Protein AF-K6D3I8-F1 (afdb_monomer_lite)

Secondary structure (DSSP, 8-state):
----PPP--SB-TTS-BSS-HHHHHHIIIII---HHHHHHHHHHHHH-HHHHHHTHHHHTTS-------TTHHHHHHHHHHHHHHHHSTTS-PPPTT-EEEESSS----S--B-SSTT--S-EE-SSSEEEE---GGGGG--S--

Radius of gyration: 20.37 Å; chains: 1; bounding box: 44×38×55 Å

InterPro domains:
  IPR041635 Type ISP restriction-modification enzyme LLaBIII, C-terminal specificity domain [PF18135] (26-145)

Foldseek 3Di:
DDDDDDDDDQADPVRDGPPDPVVQVCCCVPVVDHSLLVQLLVQLLVVDPVNCVVCVVVVVPHDDDDDRDDPSVVSSVVSVVVVVCVVCVVDDDDDPPKDKQFQDPDQDADDKDDPDPPRPQKIDRDPGIIIGRRPPCVVVDDDPD

pLDDT: mean 87.93, std 13.54, range [39.38, 98.44]

Sequence (145 aa):
MGASGAGFVRYINDGTLFNVSDFQSNIKSNFGLNEEEMFSYVYAVLNSRDYKKLYANDLQKNLPRIPLLKHKEKYVQIGKKLAELHLHYEEQPIWDGVEVDISKPDYRVKKMKHPKKGVLDTIIYNDSITIKNIPERAYDYVVNG

Structure (mmCIF, N/CA/C/O backbone):
data_AF-K6D3I8-F1
#
_entry.id   AF-K6D3I8-F1
#
loop_
_atom_site.group_PDB
_atom_site.id
_atom_site.type_symbol
_atom_site.label_atom_id
_atom_site.label_alt_id
_atom_site.label_comp_id
_atom_site.label_asym_id
_atom_site.label_entity_id
_atom_site.label_seq_id
_atom_site.pdbx_PDB_ins_code
_atom_site.Cartn_x
_atom_site.Cartn_y
_atom_site.Cartn_z
_atom_site.occupancy
_atom_site.B_iso_or_equiv
_atom_site.auth_seq_id
_atom_site.auth_comp_id
_atom_site.auth_asym_id
_atom_site.auth_atom_id
_atom_site.pdbx_PDB_model_num
ATOM 1 N N . MET A 1 1 ? -0.186 23.878 -2.517 1.00 39.38 1 MET A N 1
ATOM 2 C CA . MET A 1 1 ? -0.572 23.383 -1.180 1.00 39.38 1 MET A CA 1
ATOM 3 C C . MET A 1 1 ? 0.317 22.191 -0.879 1.00 39.38 1 MET A C 1
ATOM 5 O O . MET A 1 1 ? 0.245 21.220 -1.616 1.00 39.38 1 MET A O 1
ATOM 9 N N . GLY A 1 2 ? 1.238 22.307 0.079 1.00 47.00 2 GLY A N 1
ATOM 10 C CA . GLY A 1 2 ? 2.087 21.177 0.469 1.00 47.00 2 GLY A CA 1
ATOM 11 C C . GLY A 1 2 ? 1.243 20.145 1.209 1.00 47.00 2 GLY A C 1
ATOM 12 O O . GLY A 1 2 ? 0.500 20.515 2.114 1.00 47.00 2 GLY A O 1
ATOM 13 N N . ALA A 1 3 ? 1.310 18.880 0.802 1.00 55.91 3 ALA A N 1
ATOM 14 C CA . ALA A 1 3 ? 0.655 17.803 1.527 1.00 55.91 3 ALA A CA 1
ATOM 15 C C . ALA A 1 3 ? 1.377 17.607 2.869 1.00 55.91 3 ALA A C 1
ATOM 17 O O . ALA A 1 3 ? 2.551 17.242 2.896 1.00 55.91 3 ALA A O 1
ATOM 18 N N . SER A 1 4 ? 0.700 17.887 3.980 1.00 71.69 4 SER A N 1
ATOM 19 C CA . SER A 1 4 ? 1.198 17.575 5.320 1.00 71.69 4 SER A CA 1
ATOM 20 C C . SER A 1 4 ? 0.790 16.146 5.680 1.00 71.69 4 SER A C 1
ATOM 22 O O . SER A 1 4 ? -0.397 15.874 5.863 1.00 71.69 4 SER A O 1
ATOM 24 N N . GLY A 1 5 ? 1.753 15.229 5.772 1.00 72.19 5 GLY A N 1
ATOM 25 C CA . GLY A 1 5 ? 1.511 13.891 6.311 1.00 72.19 5 GLY A CA 1
ATOM 26 C C . GLY A 1 5 ? 1.331 13.935 7.830 1.00 72.19 5 GLY A C 1
ATOM 27 O O . GLY A 1 5 ? 2.113 14.580 8.524 1.00 72.19 5 GLY A O 1
ATOM 28 N N . ALA A 1 6 ? 0.314 13.245 8.3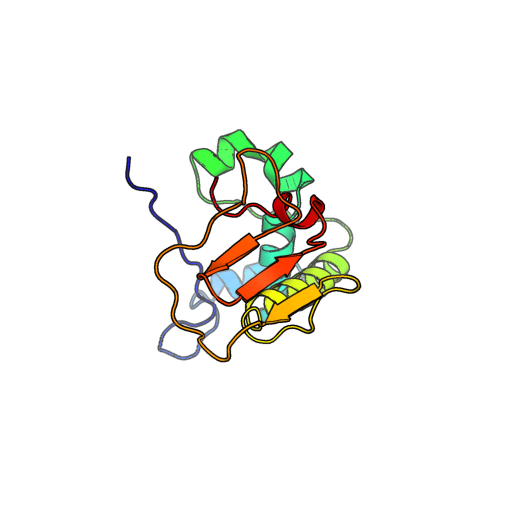48 1.00 78.69 6 ALA A N 1
ATOM 29 C CA . ALA A 1 6 ? 0.128 13.031 9.781 1.00 78.69 6 ALA A CA 1
ATOM 30 C C . ALA A 1 6 ? 0.550 11.600 10.142 1.00 78.69 6 ALA A C 1
ATOM 32 O O . ALA A 1 6 ? 0.027 10.638 9.579 1.00 78.69 6 ALA A O 1
ATOM 33 N N . GLY A 1 7 ? 1.502 11.460 11.067 1.00 76.88 7 GLY A N 1
ATOM 34 C CA . GLY A 1 7 ? 1.941 10.167 11.591 1.00 76.88 7 GLY A CA 1
ATOM 35 C C . GLY A 1 7 ? 1.237 9.826 12.903 1.00 76.88 7 GLY A C 1
ATOM 36 O O . GLY A 1 7 ? 1.181 10.660 13.804 1.00 76.88 7 GLY A O 1
ATOM 37 N N . PHE A 1 8 ? 0.741 8.594 13.028 1.00 79.94 8 PHE A N 1
ATOM 38 C CA . PHE A 1 8 ? 0.237 8.044 14.289 1.00 79.94 8 PHE A CA 1
ATOM 39 C C . PHE A 1 8 ? 1.268 7.056 14.832 1.00 79.94 8 PHE A C 1
ATOM 41 O O . PHE A 1 8 ? 1.485 5.994 14.248 1.00 79.94 8 PHE A O 1
ATOM 48 N N . VAL A 1 9 ? 1.951 7.433 15.912 1.00 75.88 9 VAL A N 1
ATOM 49 C CA . VAL A 1 9 ? 3.094 6.672 16.427 1.00 75.88 9 VAL A CA 1
ATOM 50 C C . VAL A 1 9 ? 2.619 5.552 17.348 1.00 75.88 9 VAL A C 1
ATOM 52 O O . VAL A 1 9 ? 1.730 5.758 18.172 1.00 75.88 9 VAL A O 1
ATOM 55 N N . ARG A 1 10 ? 3.234 4.370 17.210 1.00 69.44 10 ARG A N 1
ATOM 56 C CA . ARG A 1 10 ? 2.976 3.219 18.083 1.00 69.44 10 ARG A CA 1
ATOM 57 C C . ARG A 1 10 ? 3.515 3.461 19.494 1.00 69.44 10 ARG A C 1
ATOM 59 O O . ARG A 1 10 ? 2.787 3.220 20.437 1.00 69.44 10 ARG A O 1
ATOM 66 N N . TYR A 1 11 ? 4.736 3.976 19.640 1.00 67.50 11 TYR A N 1
ATOM 67 C CA . TYR A 1 11 ? 5.376 4.235 20.936 1.00 67.50 11 TYR A CA 1
ATOM 68 C C . TYR A 1 11 ? 5.801 5.696 21.073 1.00 67.50 11 TYR A C 1
ATOM 70 O O . TYR A 1 11 ? 6.267 6.295 20.107 1.00 67.50 11 TYR A O 1
ATOM 78 N N . ILE A 1 12 ? 5.694 6.256 22.275 1.00 68.75 12 ILE A N 1
ATOM 79 C CA . ILE A 1 12 ? 6.382 7.506 22.630 1.00 68.75 12 ILE A CA 1
ATOM 80 C C . ILE A 1 12 ? 7.739 7.129 23.256 1.00 68.75 12 ILE A C 1
ATOM 82 O O . ILE A 1 12 ? 7.937 5.980 23.644 1.00 68.75 12 ILE A O 1
ATOM 86 N N . ASN A 1 13 ? 8.713 8.047 23.302 1.00 61.09 13 ASN A N 1
ATOM 87 C CA . ASN A 1 13 ? 10.101 7.787 23.738 1.00 61.09 13 ASN A CA 1
ATOM 88 C C . ASN A 1 13 ? 10.259 7.092 25.111 1.00 61.09 13 ASN A C 1
ATOM 90 O O . ASN A 1 13 ? 11.343 6.610 25.421 1.00 61.09 13 ASN A O 1
ATOM 94 N N . ASP A 1 14 ? 9.210 7.033 25.930 1.00 64.00 14 ASP A N 1
ATOM 95 C CA . ASP A 1 14 ? 9.158 6.309 27.205 1.00 64.00 14 ASP A CA 1
ATOM 96 C C . ASP A 1 14 ? 8.810 4.809 27.065 1.00 64.00 14 ASP A C 1
ATOM 98 O O . ASP A 1 14 ? 8.689 4.105 28.067 1.00 64.00 14 ASP A O 1
ATOM 102 N N . GLY A 1 15 ? 8.654 4.303 25.836 1.00 55.09 15 GLY A N 1
ATOM 103 C CA . GLY A 1 15 ? 8.318 2.908 25.548 1.00 55.09 15 GLY A CA 1
ATOM 104 C C . GLY A 1 15 ? 6.839 2.564 25.738 1.00 55.09 15 GLY A C 1
ATOM 105 O O . GLY A 1 15 ? 6.463 1.404 25.568 1.00 55.09 15 GLY A O 1
ATOM 106 N N . THR A 1 16 ? 5.985 3.544 26.055 1.00 53.62 16 THR A N 1
ATOM 107 C CA . THR A 1 16 ? 4.542 3.330 26.211 1.00 53.62 16 THR A CA 1
ATOM 108 C C . THR A 1 16 ? 3.806 3.463 24.878 1.00 53.62 16 THR A C 1
ATOM 110 O O . THR A 1 16 ? 4.088 4.346 24.059 1.00 53.62 16 THR A O 1
ATOM 113 N N . LEU A 1 17 ? 2.868 2.543 24.639 1.00 53.28 17 LEU A N 1
ATOM 114 C CA . LEU A 1 17 ? 2.016 2.512 23.455 1.00 53.28 17 LEU A CA 1
ATOM 115 C C . LEU A 1 17 ? 0.850 3.484 23.674 1.00 53.28 17 LEU A C 1
ATOM 117 O O . LEU A 1 17 ? -0.028 3.199 24.479 1.00 53.28 17 LEU A O 1
ATOM 121 N N . PHE A 1 18 ? 0.855 4.631 22.984 1.00 58.25 18 PHE A N 1
ATOM 122 C CA . PHE A 1 18 ? -0.106 5.730 23.182 1.00 58.25 18 PHE A CA 1
ATOM 123 C C . PHE A 1 18 ? -0.191 6.193 24.655 1.00 58.25 18 PHE A C 1
ATOM 125 O O . PHE A 1 18 ? -1.057 5.735 25.393 1.00 58.25 18 PHE A O 1
ATOM 132 N N . ASN A 1 19 ? 0.674 7.116 25.101 1.00 50.19 19 ASN A N 1
ATOM 133 C CA . ASN A 1 19 ? 0.683 7.609 26.491 1.00 50.19 19 ASN A CA 1
ATOM 134 C C . ASN A 1 19 ? -0.557 8.468 26.837 1.00 50.19 19 ASN A C 1
ATOM 136 O O . ASN A 1 19 ? -0.488 9.690 26.958 1.00 50.19 19 ASN A O 1
ATOM 140 N N . VAL A 1 20 ? -1.715 7.819 26.950 1.00 55.16 20 VAL A N 1
ATOM 141 C CA . VAL A 1 20 ? -2.960 8.365 27.479 1.00 55.16 20 VAL A CA 1
ATOM 142 C C . VAL A 1 20 ? -3.679 7.207 28.181 1.00 55.16 20 VAL A C 1
ATOM 144 O O . VAL A 1 20 ? -4.296 6.360 27.536 1.00 55.16 20 VAL A O 1
ATOM 147 N N . SER A 1 21 ? -3.621 7.148 29.512 1.00 55.81 21 SER A N 1
ATOM 148 C CA . SER A 1 21 ? -4.354 6.165 30.335 1.00 55.81 21 SER A CA 1
ATOM 149 C C . SER A 1 21 ? -5.855 6.102 29.999 1.00 55.81 21 SER A C 1
ATOM 151 O O . SER A 1 21 ? -6.484 5.038 30.030 1.00 55.81 21 SER A O 1
ATOM 153 N N . ASP A 1 22 ? -6.426 7.237 29.593 1.00 57.81 22 ASP A N 1
ATOM 154 C CA . ASP A 1 22 ? -7.819 7.345 29.154 1.00 57.81 22 ASP A CA 1
ATOM 155 C C . ASP A 1 22 ? -8.060 6.663 27.800 1.00 57.81 22 ASP A C 1
ATOM 157 O O . ASP A 1 22 ? -9.142 6.142 27.546 1.00 57.81 22 ASP A O 1
ATOM 161 N N . PHE A 1 23 ? -7.051 6.594 26.930 1.00 65.50 23 PHE A N 1
ATOM 162 C CA . PHE A 1 23 ? -7.151 5.909 25.643 1.00 65.50 23 PHE A CA 1
ATOM 163 C C . PHE A 1 23 ? -7.126 4.389 25.814 1.00 65.50 23 PHE A C 1
ATOM 165 O O . PHE A 1 23 ? -7.973 3.701 25.249 1.00 65.50 23 PHE A O 1
ATOM 172 N N . GLN A 1 24 ? -6.231 3.858 26.651 1.00 63.47 24 GLN A N 1
ATOM 173 C CA . GLN A 1 24 ? -6.170 2.419 26.948 1.00 63.47 24 GLN A CA 1
ATOM 174 C C . GLN A 1 24 ? -7.477 1.905 27.571 1.00 63.47 24 GLN A C 1
ATOM 176 O O . GLN A 1 24 ? -8.020 0.875 27.157 1.00 63.47 24 GLN A O 1
ATOM 181 N N . SER A 1 25 ? -8.020 2.644 28.543 1.00 64.06 25 SER A N 1
ATOM 182 C CA . SER A 1 25 ? -9.296 2.301 29.179 1.00 64.06 25 SER A CA 1
ATOM 183 C C . SER A 1 25 ? -10.476 2.408 28.204 1.00 64.06 25 SER A C 1
ATOM 185 O O . SER A 1 25 ? -11.360 1.547 28.217 1.00 64.06 25 SER A O 1
ATOM 187 N N . ASN A 1 26 ? -10.462 3.386 27.294 1.00 70.69 26 ASN A N 1
ATOM 188 C CA . ASN A 1 26 ? -11.470 3.551 26.246 1.00 70.69 26 ASN A CA 1
ATOM 189 C C . ASN A 1 26 ? -11.409 2.426 25.195 1.00 70.69 26 ASN A C 1
ATOM 191 O O . ASN A 1 26 ? -12.442 1.847 24.863 1.00 70.69 26 ASN A O 1
ATOM 195 N N . ILE A 1 27 ? -10.215 2.031 24.734 1.00 74.38 27 ILE A N 1
ATOM 196 C CA . ILE A 1 27 ? -10.046 0.900 23.806 1.00 74.38 27 ILE A CA 1
ATOM 197 C C . ILE A 1 27 ? -10.601 -0.378 24.429 1.00 74.38 27 ILE A C 1
ATOM 199 O O . ILE A 1 27 ? -11.405 -1.081 23.813 1.00 74.38 27 ILE A O 1
ATOM 203 N N . LYS A 1 28 ? -10.202 -0.685 25.665 1.00 73.81 28 LYS A N 1
ATOM 204 C CA . LYS A 1 28 ? -10.609 -1.932 26.313 1.00 73.81 28 LYS A CA 1
ATOM 205 C C . LYS A 1 28 ? -12.110 -1.965 26.603 1.00 73.81 28 LYS A C 1
ATOM 207 O O . LYS A 1 28 ? -12.728 -3.008 26.417 1.00 73.81 28 LYS A O 1
ATOM 212 N N . SER A 1 29 ? -12.702 -0.845 27.017 1.00 76.69 29 SER A N 1
ATOM 213 C CA . SER A 1 29 ? -14.137 -0.773 27.328 1.00 76.69 29 SER A CA 1
ATOM 214 C C . SER A 1 29 ? -15.031 -0.741 26.084 1.00 76.69 29 SER A C 1
ATOM 216 O O . SER A 1 29 ? -16.062 -1.407 26.076 1.00 76.69 29 SER A O 1
ATOM 218 N N . ASN A 1 30 ? -14.634 -0.040 25.016 1.00 80.94 30 ASN A N 1
ATOM 219 C CA . ASN A 1 30 ? -15.467 0.120 23.818 1.00 80.94 30 ASN A CA 1
ATOM 220 C C . ASN A 1 30 ? -15.178 -0.914 22.726 1.00 80.94 30 ASN A C 1
ATOM 222 O O . ASN A 1 30 ? -16.099 -1.415 22.081 1.00 80.94 30 ASN A O 1
ATOM 226 N N . PHE A 1 31 ? -13.904 -1.244 22.502 1.00 84.56 31 PHE A N 1
ATOM 227 C CA . PHE A 1 31 ? -13.492 -2.180 21.456 1.00 84.56 31 PHE A CA 1
ATOM 228 C C . PHE A 1 31 ? -13.213 -3.573 22.006 1.00 84.56 31 PHE A C 1
ATOM 230 O O . PHE A 1 31 ? -13.369 -4.538 21.262 1.00 84.56 31 PHE A O 1
ATOM 237 N N . GLY A 1 32 ? -12.835 -3.721 23.279 1.00 87.31 32 GLY A N 1
ATOM 238 C CA . GLY A 1 32 ? -12.457 -5.020 23.846 1.00 87.31 32 GLY A CA 1
ATOM 239 C C . GLY A 1 32 ? -11.241 -5.644 23.155 1.00 87.31 32 GLY A C 1
ATOM 240 O O . GLY A 1 32 ? -11.147 -6.864 23.085 1.00 87.31 32 GLY A O 1
ATOM 241 N N . LEU A 1 33 ? -10.364 -4.806 22.597 1.00 87.19 33 LEU A N 1
ATOM 242 C CA . LEU A 1 33 ? -9.106 -5.188 21.956 1.00 87.19 33 LEU A CA 1
ATOM 243 C C . LEU A 1 33 ? -7.936 -4.784 22.855 1.00 87.19 33 LEU A C 1
ATOM 245 O O . LEU A 1 33 ? -8.056 -3.848 23.649 1.00 87.19 33 LEU A O 1
ATOM 249 N N . ASN A 1 34 ? -6.801 -5.465 22.722 1.00 87.06 34 ASN A N 1
ATOM 250 C CA . ASN A 1 34 ? -5.547 -4.953 23.269 1.00 87.06 34 ASN A CA 1
ATOM 251 C C . ASN A 1 34 ? -4.936 -3.878 22.345 1.00 87.06 34 ASN A C 1
ATOM 253 O O . ASN A 1 34 ? -5.441 -3.593 21.260 1.00 87.06 34 ASN A O 1
ATOM 257 N N . GLU A 1 35 ? -3.846 -3.254 22.777 1.00 81.44 35 GLU A N 1
ATOM 258 C CA . GLU A 1 35 ? -3.224 -2.127 22.069 1.00 81.44 35 GLU A CA 1
ATOM 259 C C . GLU A 1 35 ? -2.688 -2.491 20.680 1.00 81.44 35 GLU A C 1
ATOM 261 O O . GLU A 1 35 ? -2.883 -1.752 19.715 1.00 81.44 35 GLU A O 1
ATOM 266 N N . GLU A 1 36 ? -2.033 -3.645 20.5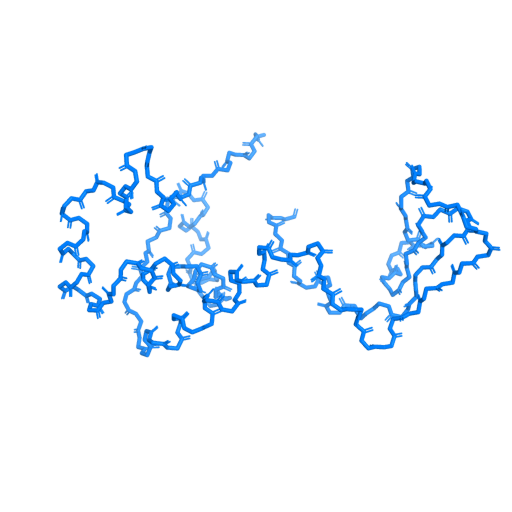57 1.00 84.69 36 GLU A N 1
ATOM 267 C CA . GLU A 1 36 ? -1.492 -4.115 19.282 1.00 84.69 36 GLU A CA 1
ATOM 268 C C . GLU A 1 36 ? -2.611 -4.474 18.301 1.00 84.69 36 GLU A C 1
ATOM 270 O O . GLU A 1 36 ? -2.546 -4.172 17.102 1.00 84.69 36 GLU A O 1
ATOM 275 N N . GLU A 1 37 ? -3.662 -5.105 18.815 1.00 91.06 37 GLU A N 1
ATOM 276 C CA . GLU A 1 37 ? -4.868 -5.379 18.051 1.00 91.06 37 GLU A CA 1
ATOM 277 C C . GLU A 1 37 ? -5.527 -4.081 17.599 1.00 91.06 37 GLU A C 1
ATOM 279 O O . GLU A 1 37 ? -5.924 -3.986 16.442 1.00 91.06 37 GLU A O 1
ATOM 284 N N . MET A 1 38 ? -5.576 -3.059 18.455 1.00 90.56 38 MET A N 1
ATOM 285 C CA . MET A 1 38 ? -6.143 -1.764 18.099 1.00 90.56 38 MET A CA 1
ATOM 286 C C . MET A 1 38 ? -5.341 -1.075 16.993 1.00 90.56 38 MET A C 1
ATOM 288 O O . MET A 1 38 ? -5.931 -0.597 16.025 1.00 90.56 38 MET A O 1
ATOM 292 N N . PHE A 1 39 ? -4.008 -1.072 17.075 1.00 90.06 39 PHE A N 1
ATOM 293 C CA . PHE A 1 39 ? -3.162 -0.528 16.009 1.00 90.06 39 PHE A CA 1
ATOM 294 C C . PHE A 1 39 ? -3.446 -1.220 14.669 1.00 90.06 39 PHE A C 1
ATOM 296 O O . PHE A 1 39 ? -3.701 -0.570 13.653 1.00 90.06 39 PHE A O 1
ATOM 303 N N . SER A 1 40 ? -3.489 -2.553 14.691 1.00 93.69 40 SER A N 1
ATOM 304 C CA . SER A 1 40 ? -3.782 -3.373 13.513 1.00 93.69 40 SER A CA 1
ATOM 305 C C . SER A 1 40 ? -5.191 -3.104 12.971 1.00 93.69 40 SER A C 1
ATOM 307 O O . SER A 1 40 ? -5.388 -2.956 11.766 1.00 93.69 40 SER A O 1
ATOM 309 N N . TYR A 1 41 ? -6.178 -2.990 13.859 1.00 94.69 41 TYR A N 1
ATOM 310 C CA . TYR A 1 41 ? -7.564 -2.689 13.520 1.00 94.69 41 TYR A CA 1
ATOM 311 C C . TYR A 1 41 ? -7.692 -1.338 12.811 1.00 94.69 41 TYR A C 1
ATOM 313 O O . TYR A 1 41 ? -8.261 -1.269 11.720 1.00 94.69 41 TYR A O 1
ATOM 321 N N . VAL A 1 42 ? -7.115 -0.278 13.386 1.00 93.56 42 VAL A N 1
ATOM 322 C CA . VAL A 1 42 ? -7.099 1.063 12.783 1.00 93.56 42 VAL A CA 1
ATOM 323 C C . VAL A 1 42 ? -6.457 1.009 11.401 1.00 93.56 42 VAL A C 1
ATOM 325 O O . VAL A 1 42 ? -7.027 1.527 10.439 1.00 93.56 42 VAL A O 1
ATOM 328 N N . TYR A 1 43 ? -5.316 0.326 11.277 1.00 94.44 43 TYR A N 1
ATOM 329 C CA . TYR A 1 43 ? -4.611 0.188 10.007 1.00 94.44 43 TYR A CA 1
ATOM 330 C C . TYR A 1 43 ? -5.471 -0.478 8.923 1.00 94.44 43 TYR A C 1
ATOM 332 O O . TYR A 1 43 ? -5.517 -0.009 7.784 1.00 94.44 43 TYR A O 1
ATOM 340 N N . ALA A 1 44 ? -6.213 -1.530 9.276 1.00 96.50 44 ALA A N 1
ATOM 341 C CA . ALA A 1 44 ? -7.126 -2.205 8.358 1.00 96.50 44 ALA A CA 1
ATOM 342 C C . ALA A 1 44 ? -8.317 -1.327 7.952 1.00 96.50 44 ALA A C 1
ATOM 344 O O . ALA A 1 44 ? -8.673 -1.281 6.774 1.00 96.50 44 ALA A O 1
ATOM 345 N N . VAL A 1 45 ? -8.927 -0.612 8.903 1.00 95.50 45 VAL A N 1
ATOM 346 C CA . VAL A 1 45 ? -10.067 0.281 8.628 1.00 95.50 45 VAL A CA 1
ATOM 347 C C . VAL A 1 45 ? -9.654 1.408 7.688 1.00 95.50 45 VAL A C 1
ATOM 349 O O . VAL A 1 45 ? -10.335 1.652 6.693 1.00 95.50 45 VAL A O 1
ATOM 352 N N . LEU A 1 46 ? -8.503 2.036 7.936 1.00 94.50 46 LEU A N 1
ATOM 353 C CA . LEU A 1 46 ? -7.975 3.094 7.074 1.00 94.50 46 LEU A CA 1
ATOM 354 C C . LEU A 1 46 ? -7.635 2.600 5.663 1.00 94.50 46 LEU A C 1
ATOM 356 O O . LEU A 1 46 ? -7.637 3.400 4.732 1.00 94.50 46 LEU A O 1
ATOM 360 N N . ASN A 1 47 ? -7.387 1.301 5.482 1.00 94.31 47 ASN A N 1
ATOM 361 C CA . ASN A 1 47 ? -7.157 0.682 4.176 1.00 94.31 47 ASN A CA 1
ATOM 362 C C . ASN A 1 47 ? -8.428 0.118 3.515 1.00 94.31 47 ASN A C 1
ATOM 364 O O . ASN A 1 47 ? -8.380 -0.293 2.355 1.00 94.31 47 ASN A O 1
ATOM 368 N N . SER A 1 48 ? -9.580 0.145 4.190 1.00 94.62 48 SER A N 1
ATOM 369 C CA . SER A 1 48 ? -10.848 -0.296 3.607 1.00 94.62 48 SER A CA 1
ATOM 370 C C . SER A 1 48 ? -11.332 0.674 2.525 1.00 94.62 48 SER A C 1
ATOM 372 O O . SER A 1 48 ? -11.482 1.877 2.756 1.00 94.62 48 SER A O 1
ATOM 374 N N . ARG A 1 49 ? -11.628 0.137 1.334 1.00 93.12 49 ARG A N 1
ATOM 375 C CA . ARG A 1 49 ? -12.184 0.909 0.208 1.00 93.12 49 ARG A CA 1
ATOM 376 C C . ARG A 1 49 ? -13.534 1.533 0.564 1.00 93.12 49 ARG A C 1
ATOM 378 O O . ARG A 1 49 ? -13.762 2.699 0.254 1.00 93.12 49 ARG A O 1
ATOM 385 N N . ASP A 1 50 ? -14.387 0.784 1.257 1.00 93.62 50 ASP A N 1
ATOM 386 C CA . ASP A 1 50 ? -15.715 1.250 1.663 1.00 93.62 50 ASP A CA 1
ATOM 387 C C . ASP A 1 50 ? -15.618 2.392 2.674 1.00 93.62 50 ASP A C 1
ATOM 389 O O . ASP A 1 50 ? -16.310 3.397 2.529 1.00 93.62 50 ASP A O 1
ATOM 393 N N . TYR A 1 51 ? -14.702 2.286 3.644 1.00 94.19 51 TYR A N 1
ATOM 394 C CA . TYR A 1 51 ? -14.445 3.355 4.610 1.00 94.19 51 TYR A CA 1
ATOM 395 C C . TYR A 1 51 ? -13.945 4.631 3.916 1.00 94.19 51 TYR A C 1
ATOM 397 O O . TYR A 1 51 ? -14.514 5.704 4.117 1.00 94.19 51 TYR A O 1
ATOM 405 N N . LYS A 1 52 ? -12.935 4.515 3.039 1.00 93.44 52 LYS A N 1
ATOM 406 C CA . LYS A 1 52 ? -12.410 5.659 2.271 1.00 93.44 52 LYS A CA 1
ATOM 407 C C . LYS A 1 52 ? -13.494 6.322 1.417 1.00 93.44 52 LYS A C 1
ATOM 409 O O . LYS A 1 52 ? -13.535 7.545 1.338 1.00 93.44 52 LYS A O 1
ATOM 414 N N . LYS A 1 53 ? -14.376 5.532 0.793 1.00 94.19 53 LYS A N 1
ATOM 415 C CA . LYS A 1 53 ? -15.465 6.037 -0.055 1.00 94.19 53 LYS A CA 1
ATOM 416 C C . LYS A 1 53 ? -16.559 6.725 0.758 1.00 94.19 53 LYS A C 1
ATOM 418 O O . LYS A 1 53 ? -17.012 7.796 0.370 1.00 94.19 53 LYS A O 1
ATOM 423 N N . LEU A 1 54 ? -16.978 6.121 1.869 1.00 94.81 54 LEU A N 1
ATOM 424 C CA . LEU A 1 54 ? -18.056 6.644 2.708 1.00 94.81 54 LEU A CA 1
ATOM 425 C C . LEU A 1 54 ? -17.670 7.969 3.380 1.00 94.81 54 LEU A C 1
ATOM 427 O O . LEU A 1 54 ? -18.487 8.882 3.435 1.00 94.81 54 LEU A O 1
ATOM 431 N N . TYR A 1 55 ? -16.420 8.087 3.837 1.00 93.12 55 TYR A N 1
ATOM 432 C CA . TYR A 1 55 ? -15.930 9.249 4.586 1.00 93.12 55 TYR A CA 1
ATOM 433 C C . TYR A 1 55 ? -15.008 10.167 3.770 1.00 93.12 55 TYR A C 1
ATOM 435 O O . TYR A 1 55 ? -14.287 10.975 4.349 1.00 93.12 55 TYR A O 1
ATOM 443 N N . ALA A 1 56 ? -15.020 10.084 2.434 1.00 92.50 56 ALA A N 1
ATOM 444 C CA . ALA A 1 56 ? -14.093 10.819 1.564 1.00 92.50 56 ALA A CA 1
ATOM 445 C C . ALA A 1 56 ? -14.031 12.330 1.870 1.00 92.50 56 ALA A C 1
ATOM 447 O O . ALA A 1 56 ? -12.947 12.897 1.984 1.00 92.50 56 ALA A O 1
ATOM 448 N N . ASN A 1 57 ? -15.191 12.967 2.060 1.00 91.69 57 ASN A N 1
ATOM 449 C CA . ASN A 1 57 ? -15.284 14.400 2.363 1.00 91.69 57 ASN A CA 1
ATOM 450 C C . ASN A 1 57 ? -14.701 14.759 3.737 1.00 91.69 57 ASN A C 1
ATOM 452 O O . ASN A 1 57 ? -14.092 15.818 3.889 1.00 91.69 57 ASN A O 1
ATOM 456 N N . ASP A 1 58 ? -14.894 13.893 4.733 1.00 91.69 58 ASP A N 1
ATOM 457 C CA . ASP A 1 58 ? -14.399 14.116 6.091 1.00 91.69 58 ASP A CA 1
ATOM 458 C C . ASP A 1 58 ? -12.892 13.896 6.162 1.00 91.69 58 ASP A C 1
ATOM 460 O O . ASP A 1 58 ? -12.184 14.722 6.730 1.00 91.69 58 ASP A O 1
ATOM 464 N N . LEU A 1 59 ? -12.393 12.835 5.521 1.00 89.81 59 LEU A N 1
ATOM 465 C CA . LEU A 1 59 ? -10.967 12.499 5.469 1.00 89.81 59 LEU A CA 1
ATOM 466 C C . LEU A 1 59 ? -10.130 13.575 4.766 1.00 89.81 59 LEU A C 1
ATOM 468 O O . LEU A 1 59 ? -8.949 13.718 5.062 1.00 89.81 59 LEU A O 1
ATOM 472 N N . GLN A 1 60 ? -10.729 14.347 3.854 1.00 87.44 60 GLN A N 1
ATOM 473 C CA . GLN A 1 60 ? -10.061 15.484 3.214 1.00 87.44 60 GLN A CA 1
ATOM 474 C C . GLN A 1 60 ? -9.902 16.699 4.136 1.00 87.44 60 GLN A C 1
ATOM 476 O O . GLN A 1 60 ? -9.025 17.527 3.903 1.00 87.44 60 GLN A O 1
ATOM 481 N N . LYS A 1 61 ? -10.770 16.847 5.143 1.00 88.62 61 LYS A N 1
ATOM 482 C CA . LYS A 1 61 ? -10.867 18.070 5.957 1.00 88.62 61 LYS A CA 1
ATOM 483 C C . LYS A 1 61 ? -10.417 17.874 7.399 1.00 88.62 61 LYS A C 1
ATOM 485 O O . LYS A 1 61 ? -10.017 18.838 8.040 1.00 88.62 61 LYS A O 1
ATOM 490 N N . ASN A 1 62 ? -10.520 16.653 7.911 1.00 88.25 62 ASN A N 1
ATOM 491 C CA . ASN A 1 62 ? -10.400 16.336 9.324 1.00 88.25 62 ASN A CA 1
ATOM 492 C C . ASN A 1 62 ? -9.596 15.052 9.543 1.00 88.25 62 ASN A C 1
ATOM 494 O O . ASN A 1 62 ? -9.447 14.217 8.650 1.00 88.25 62 ASN A O 1
ATOM 498 N N . LEU A 1 63 ? -9.135 14.863 10.783 1.00 87.12 63 LEU A N 1
ATOM 499 C CA . LEU A 1 63 ? -8.537 13.598 11.197 1.00 87.12 63 LEU A CA 1
ATOM 500 C C . LEU A 1 63 ? -9.555 12.445 11.095 1.00 87.12 63 LEU A C 1
ATOM 502 O O . LEU A 1 63 ? -10.730 12.636 11.437 1.00 87.12 63 LEU A O 1
ATOM 506 N N . PRO A 1 64 ? -9.117 11.242 10.674 1.00 89.75 64 PRO A N 1
ATOM 507 C CA . PRO A 1 64 ? -9.988 10.077 10.579 1.00 89.75 64 PRO A CA 1
ATOM 508 C C . PRO A 1 64 ? -10.621 9.716 11.925 1.00 89.75 64 PRO A C 1
ATOM 510 O O . PRO A 1 64 ? -9.954 9.716 12.960 1.00 89.75 64 PRO A O 1
ATOM 513 N N . ARG A 1 65 ? -11.902 9.340 11.902 1.00 89.81 65 ARG A N 1
ATOM 514 C CA . ARG A 1 65 ? -12.623 8.821 13.071 1.00 89.81 65 ARG A CA 1
ATOM 515 C C . ARG A 1 65 ? -12.935 7.350 12.857 1.00 89.81 65 ARG A C 1
ATOM 517 O O . ARG A 1 65 ? -13.621 6.997 11.907 1.00 89.81 65 ARG A O 1
ATOM 524 N N . ILE A 1 66 ? -12.445 6.501 13.751 1.00 90.94 66 ILE A N 1
ATOM 525 C CA . ILE A 1 66 ? -12.509 5.051 13.572 1.00 90.94 66 ILE A CA 1
ATOM 526 C C . ILE A 1 66 ? -13.794 4.488 14.205 1.00 90.94 66 ILE A C 1
ATOM 528 O O . ILE A 1 66 ? -13.948 4.574 15.424 1.00 90.94 66 ILE A O 1
ATOM 532 N N . PRO A 1 67 ? -14.720 3.906 13.417 1.00 91.31 67 PRO A N 1
ATOM 533 C CA . PRO A 1 67 ? -15.927 3.280 13.946 1.00 91.31 67 PRO A CA 1
ATOM 534 C C . PRO A 1 67 ? -15.638 1.904 14.564 1.00 91.31 67 PRO A C 1
ATOM 536 O O . PRO A 1 67 ? -14.662 1.238 14.211 1.00 91.31 67 PRO A O 1
ATOM 539 N N . LEU A 1 68 ? -16.539 1.435 15.432 1.00 90.81 68 LEU A N 1
ATOM 540 C CA . LEU A 1 68 ? -16.586 0.043 15.884 1.00 90.81 68 LEU A CA 1
ATOM 541 C C . LEU A 1 68 ? -17.360 -0.803 14.861 1.00 90.81 68 LEU A C 1
ATOM 543 O O . LEU A 1 68 ? -18.575 -0.666 14.720 1.00 90.81 68 LEU A O 1
ATOM 547 N N . LEU A 1 69 ? -16.656 -1.667 14.131 1.00 91.25 69 LEU A N 1
ATOM 548 C CA . LEU A 1 69 ? -17.225 -2.488 13.064 1.00 91.25 69 LEU A CA 1
ATOM 549 C C . LEU A 1 69 ? -17.597 -3.890 13.556 1.00 91.25 69 LEU A C 1
ATOM 551 O O . LEU A 1 69 ? -16.992 -4.444 14.478 1.00 91.25 69 LEU A O 1
ATOM 555 N N . LYS A 1 70 ? -18.585 -4.498 12.890 1.00 88.00 70 LYS A N 1
ATOM 556 C CA . LYS A 1 70 ? -18.931 -5.912 13.093 1.00 88.00 70 LYS A CA 1
ATOM 557 C C . LYS A 1 70 ? -17.746 -6.783 12.649 1.00 88.00 70 LYS A C 1
ATOM 559 O O . LYS A 1 70 ? -17.176 -6.540 11.589 1.00 88.00 70 LYS A O 1
ATOM 564 N N . HIS A 1 71 ? -17.402 -7.806 13.438 1.00 91.50 71 HIS A N 1
ATOM 565 C CA . HIS A 1 71 ? -16.255 -8.705 13.204 1.00 91.50 71 HIS A CA 1
ATOM 566 C C . HIS A 1 71 ? -14.877 -8.022 13.251 1.00 91.50 71 HIS A C 1
ATOM 568 O O . HIS A 1 71 ? -14.018 -8.274 12.401 1.00 91.50 71 HIS A O 1
ATOM 574 N N . LYS A 1 72 ? -14.653 -7.160 14.248 1.00 92.88 72 LYS A N 1
ATOM 575 C CA . LYS A 1 72 ? -13.380 -6.456 14.492 1.00 92.88 72 LYS A CA 1
ATOM 576 C C . LYS A 1 72 ? -12.145 -7.368 14.457 1.00 92.88 72 LYS A C 1
ATOM 578 O O . LYS A 1 72 ? -11.106 -6.959 13.955 1.00 92.88 72 LYS A O 1
ATOM 583 N N . GLU A 1 73 ? -12.268 -8.625 14.871 1.00 93.81 73 GLU A N 1
ATOM 584 C CA . GLU A 1 73 ? -11.189 -9.617 14.876 1.00 93.81 73 GLU A CA 1
ATOM 585 C C . GLU A 1 73 ? -10.660 -9.894 13.457 1.00 93.81 73 GLU A C 1
ATOM 587 O O . GLU A 1 73 ? -9.459 -10.067 13.259 1.00 93.81 73 GLU A O 1
ATOM 592 N N . LYS A 1 74 ? -11.532 -9.864 12.437 1.00 96.06 74 LYS A N 1
ATOM 593 C CA . LYS A 1 74 ? -11.115 -10.008 11.031 1.00 96.06 74 LYS A CA 1
ATOM 594 C C . LYS A 1 74 ? -10.308 -8.802 10.558 1.00 96.06 74 LYS A C 1
ATOM 596 O O . LYS A 1 74 ? -9.311 -8.971 9.860 1.00 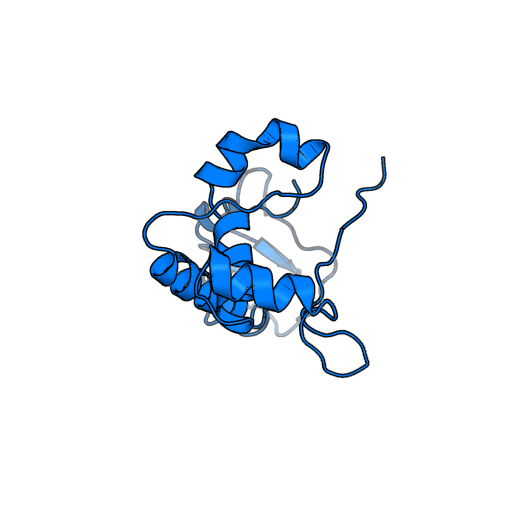96.06 74 LYS A O 1
ATOM 601 N N . TYR A 1 75 ? -10.710 -7.596 10.959 1.00 96.44 75 TYR A N 1
ATOM 602 C CA . TYR A 1 75 ? -9.956 -6.376 10.666 1.00 96.44 75 TYR A CA 1
ATOM 603 C C . TYR A 1 75 ? -8.584 -6.407 11.335 1.00 96.44 75 TYR A C 1
ATOM 605 O O . TYR A 1 75 ? -7.596 -6.100 10.680 1.00 96.44 75 TYR A O 1
ATOM 613 N N . VAL A 1 76 ? -8.495 -6.864 12.586 1.00 96.31 76 VAL A N 1
ATOM 614 C CA . VAL A 1 76 ? -7.211 -7.070 13.273 1.00 96.31 76 VAL A CA 1
ATOM 615 C C . VAL A 1 76 ? -6.310 -8.019 12.476 1.00 96.31 76 VAL A C 1
ATOM 617 O O . VAL A 1 76 ? -5.158 -7.685 12.210 1.00 96.31 76 VAL A O 1
ATOM 620 N N . GLN A 1 77 ? -6.824 -9.177 12.048 1.00 97.25 77 GLN A N 1
ATOM 621 C CA . GLN A 1 77 ? -6.050 -10.157 11.274 1.00 97.25 77 GLN A CA 1
ATOM 622 C C . GLN A 1 77 ? -5.546 -9.594 9.937 1.00 97.25 77 GLN A C 1
ATOM 624 O O . GLN A 1 77 ? -4.382 -9.787 9.587 1.00 97.25 77 GLN A O 1
ATOM 629 N N . ILE A 1 78 ? -6.407 -8.897 9.189 1.00 97.00 78 ILE A N 1
ATOM 630 C CA . ILE A 1 78 ? -6.036 -8.262 7.915 1.00 97.00 78 ILE A CA 1
ATOM 631 C C . ILE A 1 78 ? -5.020 -7.145 8.157 1.00 97.00 78 ILE A C 1
ATOM 633 O O . ILE A 1 78 ? -4.032 -7.053 7.437 1.00 97.00 78 ILE A O 1
ATOM 637 N N . GLY A 1 79 ? -5.229 -6.333 9.190 1.00 96.56 79 GLY A N 1
ATOM 638 C CA . GLY A 1 79 ? -4.344 -5.238 9.564 1.00 96.56 79 GLY A CA 1
ATOM 639 C C . GLY A 1 79 ? -2.943 -5.707 9.916 1.00 96.56 79 GLY A C 1
ATOM 640 O O . GLY A 1 79 ? -1.983 -5.124 9.425 1.00 96.56 79 GLY A O 1
ATOM 641 N N . LYS A 1 80 ? -2.825 -6.804 10.676 1.00 96.50 80 LYS A N 1
ATOM 642 C CA . LYS A 1 80 ? -1.535 -7.446 10.968 1.00 96.50 80 LYS A CA 1
ATOM 643 C C . LYS A 1 80 ? -0.823 -7.876 9.685 1.00 96.50 80 LYS A C 1
ATOM 645 O O . LYS A 1 80 ? 0.334 -7.529 9.496 1.00 96.50 80 LYS A O 1
ATOM 650 N N . LYS A 1 81 ? -1.526 -8.556 8.771 1.00 97.38 81 LYS A N 1
ATOM 651 C CA . LYS A 1 81 ? -0.957 -8.985 7.479 1.00 97.38 81 LYS A CA 1
ATOM 652 C C . LYS A 1 81 ? -0.530 -7.810 6.596 1.00 97.38 81 LYS A C 1
ATOM 654 O O . LYS A 1 81 ? 0.524 -7.873 5.980 1.00 97.38 81 LYS A O 1
ATOM 659 N N . LEU A 1 82 ? -1.340 -6.752 6.531 1.00 96.62 82 LEU A N 1
ATOM 660 C CA . LEU A 1 82 ? -1.020 -5.553 5.753 1.00 96.62 82 LEU A CA 1
ATOM 661 C C . LEU A 1 82 ? 0.171 -4.799 6.341 1.00 96.62 82 LEU A C 1
ATOM 663 O O . LEU A 1 82 ? 1.038 -4.368 5.592 1.00 96.62 82 LEU A O 1
ATOM 667 N N . ALA A 1 83 ? 0.217 -4.635 7.664 1.00 94.81 83 ALA A N 1
ATOM 668 C CA . ALA A 1 83 ? 1.336 -3.983 8.332 1.00 94.81 83 ALA A CA 1
ATOM 669 C C . ALA A 1 83 ? 2.632 -4.766 8.102 1.00 94.81 83 ALA A C 1
ATOM 671 O O . ALA A 1 83 ? 3.628 -4.175 7.707 1.00 94.81 83 ALA A O 1
ATOM 672 N N . GLU A 1 84 ? 2.589 -6.090 8.260 1.00 95.88 84 GLU A N 1
ATOM 673 C CA . GLU A 1 84 ? 3.731 -6.965 7.995 1.00 95.88 84 GLU A CA 1
ATOM 674 C C . GLU A 1 84 ? 4.233 -6.826 6.552 1.00 95.88 84 GLU A C 1
ATOM 676 O O . GLU A 1 84 ? 5.423 -6.606 6.332 1.00 95.88 84 GLU A O 1
ATOM 681 N N . LEU A 1 85 ? 3.320 -6.877 5.574 1.00 96.50 85 LEU A N 1
ATOM 682 C CA . LEU A 1 85 ? 3.644 -6.719 4.155 1.00 96.50 85 LEU A CA 1
ATOM 683 C C . LEU A 1 85 ? 4.266 -5.348 3.854 1.00 96.50 85 LEU A C 1
ATOM 685 O O . LEU A 1 85 ? 5.224 -5.254 3.095 1.00 96.50 85 LEU A O 1
ATOM 689 N N . HIS A 1 86 ? 3.720 -4.278 4.434 1.00 95.75 86 HIS A N 1
ATOM 690 C CA . HIS A 1 86 ? 4.191 -2.917 4.183 1.00 95.75 86 HIS A CA 1
ATOM 691 C C . HIS A 1 86 ? 5.470 -2.562 4.946 1.00 95.75 86 HIS A C 1
ATOM 693 O O . HIS A 1 86 ? 6.171 -1.649 4.524 1.00 95.75 86 HIS A O 1
ATOM 699 N N . LEU A 1 87 ? 5.786 -3.253 6.044 1.00 95.06 87 LEU A N 1
ATOM 700 C CA . LEU A 1 87 ? 7.066 -3.109 6.740 1.00 95.06 87 LEU A CA 1
ATOM 701 C C . LEU A 1 87 ? 8.192 -3.837 5.999 1.00 95.06 87 LEU A C 1
ATOM 703 O O . LEU A 1 87 ? 9.296 -3.314 5.920 1.00 95.06 87 LEU A O 1
ATOM 707 N N . HIS A 1 88 ? 7.895 -4.987 5.393 1.00 96.62 88 HIS A N 1
ATOM 708 C CA . HIS A 1 88 ? 8.859 -5.793 4.638 1.00 96.62 88 HIS A CA 1
ATOM 709 C C . HIS A 1 88 ? 8.759 -5.564 3.121 1.00 96.62 88 HIS A C 1
ATOM 711 O O . HIS A 1 88 ? 8.994 -6.478 2.332 1.00 96.62 88 HIS A O 1
ATOM 717 N N . TYR A 1 89 ? 8.391 -4.350 2.696 1.00 96.00 89 TYR A N 1
ATOM 718 C CA . TYR A 1 89 ? 8.149 -4.022 1.284 1.00 96.00 89 TYR A CA 1
ATOM 719 C C . TYR A 1 89 ? 9.398 -4.158 0.395 1.00 96.00 89 TYR A C 1
ATOM 721 O O . TYR A 1 89 ? 9.270 -4.320 -0.816 1.00 96.00 89 TYR A O 1
ATOM 729 N N . GLU A 1 90 ? 10.592 -4.075 0.986 1.00 96.44 90 GLU A N 1
ATOM 730 C CA . GLU A 1 90 ? 11.879 -4.170 0.283 1.00 96.44 90 GLU A CA 1
ATOM 731 C C . GLU A 1 90 ? 12.236 -5.616 -0.085 1.00 96.44 90 GLU A C 1
ATOM 733 O O . GLU A 1 90 ? 12.881 -5.855 -1.104 1.00 96.44 90 GLU A O 1
ATOM 738 N N . GLU A 1 91 ? 11.780 -6.581 0.716 1.00 95.12 91 GLU A N 1
ATOM 739 C CA . GLU A 1 91 ? 12.132 -7.996 0.605 1.00 95.12 91 GLU A CA 1
ATOM 740 C C . GLU A 1 91 ? 10.871 -8.835 0.389 1.00 95.12 91 GLU A C 1
ATOM 742 O O . GLU A 1 91 ? 10.343 -9.468 1.303 1.00 95.12 91 GLU A O 1
ATOM 747 N N . GLN A 1 92 ? 10.366 -8.832 -0.844 1.00 95.88 92 GLN A N 1
ATOM 748 C CA . GLN A 1 92 ? 9.229 -9.655 -1.253 1.00 95.88 92 GLN A CA 1
ATOM 749 C C . GLN A 1 92 ? 9.619 -10.599 -2.395 1.00 95.88 92 GLN A C 1
ATOM 751 O O . GLN A 1 92 ? 10.450 -10.241 -3.236 1.00 95.88 92 GLN A O 1
ATOM 756 N N . PRO A 1 93 ? 9.023 -11.803 -2.460 1.00 96.38 93 PRO A N 1
ATOM 757 C CA . PRO A 1 93 ? 9.218 -12.687 -3.599 1.00 96.38 93 PRO A CA 1
ATOM 758 C C . PRO A 1 93 ? 8.719 -12.022 -4.888 1.00 96.38 93 PRO A C 1
ATOM 760 O O . PRO A 1 93 ? 7.726 -11.288 -4.887 1.00 96.38 93 PRO A O 1
ATOM 763 N N . ILE A 1 94 ? 9.405 -12.301 -5.999 1.00 95.81 94 ILE A N 1
ATOM 764 C CA . ILE A 1 94 ? 8.975 -11.844 -7.322 1.00 95.81 94 ILE A CA 1
ATOM 765 C C . ILE A 1 94 ? 7.586 -12.406 -7.650 1.00 95.81 94 ILE A C 1
ATOM 767 O O . ILE A 1 94 ? 7.273 -13.549 -7.316 1.00 95.81 94 ILE A O 1
ATOM 771 N N . TRP A 1 95 ? 6.746 -11.591 -8.288 1.00 96.25 95 TRP A N 1
ATOM 772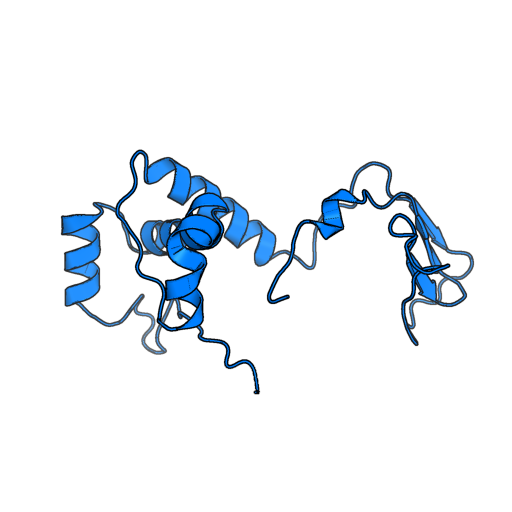 C CA . TRP A 1 95 ? 5.402 -12.006 -8.672 1.00 96.25 95 TRP A CA 1
ATOM 773 C C . TRP A 1 95 ? 5.440 -13.017 -9.823 1.00 96.25 95 TRP A C 1
ATOM 775 O O . TRP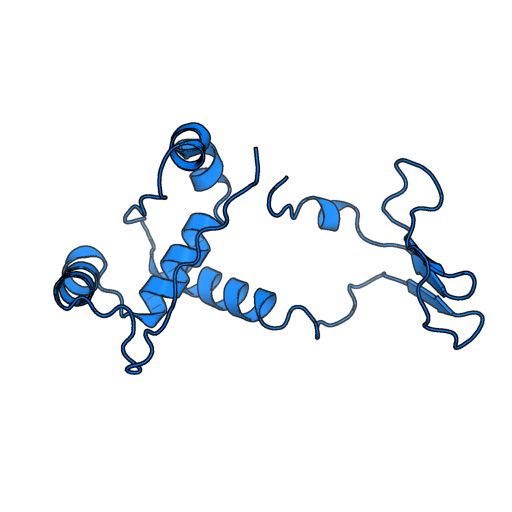 A 1 95 ? 6.206 -12.853 -10.774 1.00 96.25 95 TRP A O 1
ATOM 785 N N . ASP A 1 96 ? 4.572 -14.028 -9.766 1.00 96.31 96 ASP A N 1
ATOM 786 C CA . ASP A 1 96 ? 4.486 -15.064 -10.794 1.00 96.31 96 ASP A CA 1
ATOM 787 C C . ASP A 1 96 ? 4.255 -14.467 -12.189 1.00 96.31 96 ASP A C 1
ATOM 789 O O . ASP A 1 96 ? 3.321 -13.692 -12.412 1.00 96.31 96 ASP A O 1
ATOM 793 N N . GLY A 1 97 ? 5.105 -14.861 -13.136 1.00 95.00 97 GLY A N 1
ATOM 794 C CA . GLY A 1 97 ? 5.043 -14.423 -14.530 1.00 95.00 97 GLY A CA 1
ATOM 795 C C . GLY A 1 97 ? 5.816 -13.143 -14.840 1.00 95.00 97 GLY A C 1
ATOM 796 O O . GLY A 1 97 ? 5.988 -12.849 -16.019 1.00 95.00 97 GLY A O 1
ATOM 797 N N . VAL A 1 98 ? 6.321 -12.415 -13.836 1.00 97.56 98 VAL A N 1
ATOM 798 C CA . VAL A 1 98 ? 7.216 -11.272 -14.072 1.00 97.56 98 VAL A CA 1
ATOM 799 C C . VAL A 1 98 ? 8.585 -11.774 -14.516 1.00 97.56 98 VAL A C 1
ATOM 801 O O . VAL A 1 98 ? 9.190 -12.632 -13.874 1.00 97.56 98 VAL A O 1
ATOM 804 N N . GLU A 1 99 ? 9.092 -11.194 -15.599 1.00 97.69 99 GLU A N 1
ATOM 805 C CA . GLU A 1 99 ? 10.375 -11.556 -16.199 1.00 97.69 99 GLU A CA 1
ATOM 806 C C . GLU A 1 99 ? 11.360 -10.391 -16.096 1.00 97.69 99 GLU A C 1
ATOM 808 O O . GLU A 1 99 ? 10.995 -9.228 -16.294 1.00 97.69 99 GLU A O 1
ATOM 813 N N . VAL A 1 100 ? 12.623 -10.701 -15.792 1.00 97.69 100 VAL A N 1
ATOM 814 C CA . VAL A 1 100 ? 13.703 -9.712 -15.682 1.00 97.69 100 VAL A CA 1
ATOM 815 C C . VAL A 1 100 ? 14.789 -10.048 -16.696 1.00 97.69 100 VAL A C 1
ATOM 817 O O . VAL A 1 100 ? 15.581 -10.968 -16.501 1.00 97.69 100 VAL A O 1
ATOM 820 N N . ASP A 1 101 ? 14.840 -9.263 -17.767 1.00 97.62 101 ASP A N 1
ATOM 821 C CA . ASP A 1 101 ? 15.844 -9.393 -18.815 1.00 97.62 101 ASP A CA 1
ATOM 822 C C . ASP A 1 101 ? 17.078 -8.567 -18.453 1.00 97.62 101 ASP A C 1
ATOM 824 O O . ASP A 1 101 ? 17.011 -7.337 -18.370 1.00 97.62 101 ASP A O 1
ATOM 828 N N . ILE A 1 102 ? 18.220 -9.235 -18.274 1.00 97.88 102 ILE A N 1
ATOM 829 C CA . ILE A 1 102 ? 19.509 -8.608 -17.959 1.00 97.88 102 ILE A CA 1
ATOM 830 C C . ILE A 1 102 ? 20.492 -8.916 -19.086 1.00 97.88 102 ILE A C 1
ATOM 832 O O . ILE A 1 102 ? 20.977 -10.036 -19.220 1.00 97.88 102 ILE A O 1
ATOM 836 N N . SER A 1 103 ? 20.819 -7.908 -19.892 1.00 97.06 103 SER A N 1
ATOM 837 C CA . SER A 1 103 ? 21.826 -8.045 -20.957 1.00 97.06 103 SER A CA 1
ATOM 838 C C . SER A 1 103 ? 23.257 -7.861 -20.446 1.00 97.06 103 SER A C 1
ATOM 840 O O . SER A 1 103 ? 24.193 -8.471 -20.964 1.00 97.06 103 SER A O 1
ATOM 842 N N . LYS A 1 104 ? 23.436 -7.014 -19.425 1.00 96.06 104 LYS A N 1
ATOM 843 C CA . LYS A 1 104 ? 24.709 -6.742 -18.748 1.00 96.06 104 LYS A CA 1
ATOM 844 C C . LYS A 1 104 ? 24.458 -6.536 -17.252 1.00 96.06 104 LYS A C 1
ATOM 846 O O . LYS A 1 104 ? 23.427 -5.959 -16.907 1.00 96.06 104 LYS A O 1
ATOM 851 N N . PRO A 1 105 ? 25.395 -6.925 -16.371 1.00 95.69 105 PRO A N 1
ATOM 852 C CA . PRO A 1 105 ? 25.264 -6.758 -14.923 1.00 95.69 105 PRO A CA 1
ATOM 853 C C . PRO A 1 105 ? 25.542 -5.306 -14.480 1.00 95.69 105 PRO A C 1
ATOM 855 O O . PRO A 1 105 ? 26.411 -5.053 -13.649 1.00 95.69 105 PRO A O 1
ATOM 858 N N . ASP A 1 106 ? 24.829 -4.341 -15.062 1.00 96.38 106 ASP A N 1
ATOM 859 C CA . ASP A 1 106 ? 24.841 -2.935 -14.654 1.00 96.38 106 ASP A CA 1
ATOM 860 C C . ASP A 1 106 ? 23.507 -2.579 -13.997 1.00 96.38 106 ASP A C 1
ATOM 862 O O . ASP A 1 106 ? 22.472 -2.513 -14.659 1.00 96.38 106 ASP A O 1
ATOM 866 N N . TYR A 1 107 ? 23.547 -2.327 -12.690 1.00 96.94 107 TYR A N 1
ATOM 867 C CA . TYR A 1 107 ? 22.376 -2.030 -11.862 1.00 96.94 107 TYR A CA 1
ATOM 868 C C . TYR A 1 107 ? 22.243 -0.536 -11.529 1.00 96.94 107 TYR A C 1
ATOM 870 O O . TYR A 1 107 ? 21.450 -0.158 -10.671 1.00 96.94 107 TYR A O 1
ATOM 878 N N . ARG A 1 108 ? 23.014 0.353 -12.173 1.00 97.56 108 ARG A N 1
ATOM 879 C CA . ARG A 1 108 ? 22.870 1.797 -11.940 1.00 97.56 108 ARG A CA 1
ATOM 880 C C . ARG A 1 108 ? 21.636 2.341 -12.661 1.00 97.56 108 ARG A C 1
ATOM 882 O O . ARG A 1 108 ? 21.460 2.141 -13.863 1.00 97.56 108 ARG A O 1
ATOM 889 N N . VAL A 1 109 ? 20.802 3.088 -11.936 1.00 97.38 109 VAL A N 1
ATOM 890 C CA . VAL A 1 109 ? 19.626 3.782 -12.486 1.00 97.38 109 VAL A CA 1
ATOM 891 C 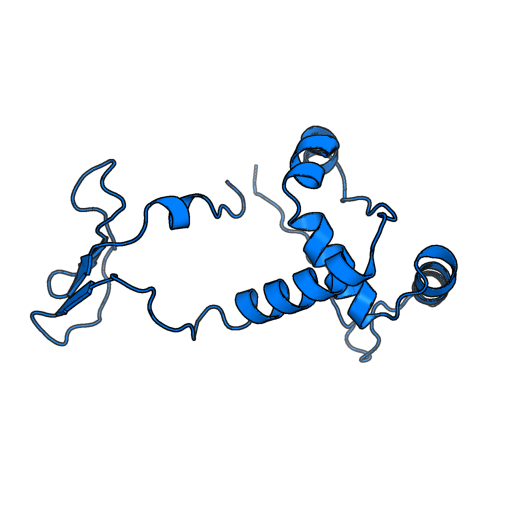C . VAL A 1 109 ? 19.975 5.222 -12.830 1.00 97.38 109 VAL A C 1
ATOM 893 O O . VAL A 1 109 ? 20.531 5.951 -12.013 1.00 97.38 109 VAL A O 1
ATOM 896 N N . LYS A 1 110 ? 19.565 5.659 -14.025 1.00 94.00 110 LYS A N 1
ATOM 897 C CA . LYS A 1 110 ? 19.500 7.085 -14.381 1.00 94.00 110 LYS A CA 1
ATOM 898 C C . LYS A 1 110 ? 18.075 7.619 -14.264 1.00 94.00 110 LYS A C 1
ATOM 900 O O . LYS A 1 110 ? 17.833 8.610 -13.585 1.00 94.00 110 LYS A O 1
ATOM 905 N N . LYS A 1 111 ? 17.135 6.972 -14.957 1.00 97.44 111 LYS A N 1
ATOM 906 C CA . LYS A 1 111 ? 15.702 7.275 -14.908 1.00 97.44 111 LYS A CA 1
ATOM 907 C C . LYS A 1 111 ? 14.912 6.081 -15.432 1.00 97.44 111 LYS A C 1
ATOM 909 O O . LYS A 1 111 ? 15.036 5.747 -16.609 1.00 97.44 111 LYS A O 1
ATOM 914 N N . MET A 1 112 ? 14.081 5.496 -14.577 1.00 97.75 112 MET A N 1
ATOM 915 C CA . MET A 1 112 ? 13.159 4.433 -14.975 1.00 97.75 112 MET A CA 1
ATOM 916 C C . MET A 1 112 ? 12.021 5.007 -15.821 1.00 97.75 112 MET A C 1
ATOM 918 O O . MET A 1 112 ? 11.587 6.146 -15.611 1.00 97.75 112 MET A O 1
ATOM 922 N N . LYS A 1 113 ? 11.550 4.237 -16.801 1.00 97.44 113 LYS A N 1
ATOM 923 C CA . LYS A 1 113 ? 10.463 4.661 -17.692 1.00 97.44 113 LYS A CA 1
ATOM 924 C C . LYS A 1 113 ? 9.706 3.473 -18.266 1.00 97.44 113 LYS A C 1
ATOM 926 O O . LYS A 1 113 ? 10.258 2.392 -18.429 1.00 97.44 113 LYS A O 1
ATOM 931 N N . HIS A 1 114 ? 8.472 3.722 -18.674 1.00 98.12 114 HIS A N 1
ATOM 932 C CA . HIS A 1 114 ? 7.765 2.836 -19.591 1.00 98.12 114 HIS A CA 1
ATOM 933 C C . HIS A 1 114 ? 8.314 2.990 -21.014 1.00 98.12 114 HIS A C 1
ATOM 935 O O . HIS A 1 114 ? 8.810 4.069 -21.365 1.00 98.12 114 HIS A O 1
ATOM 941 N N . PRO A 1 115 ? 8.215 1.951 -21.862 1.00 96.75 115 PRO A N 1
ATOM 942 C CA . PRO A 1 115 ? 8.650 2.045 -23.253 1.00 96.75 115 PRO A CA 1
ATOM 943 C C . PRO A 1 115 ? 7.854 3.105 -24.026 1.00 96.75 115 PRO A C 1
ATOM 945 O O . PRO A 1 115 ? 8.419 3.833 -24.843 1.00 96.75 115 PRO A O 1
ATOM 948 N N . LYS A 1 116 ? 6.549 3.218 -23.750 1.00 95.81 116 LYS A N 1
ATOM 949 C CA . LYS A 1 116 ? 5.634 4.227 -24.301 1.00 95.81 116 LYS A CA 1
ATOM 950 C C . LYS A 1 116 ? 4.565 4.575 -23.263 1.00 95.81 116 LYS A C 1
ATOM 952 O O . LYS A 1 116 ? 4.357 3.840 -22.301 1.00 95.81 116 LYS A O 1
ATOM 957 N N . LYS A 1 117 ? 3.869 5.697 -23.459 1.00 93.88 117 LYS A N 1
ATOM 958 C CA . LYS A 1 117 ? 2.751 6.101 -22.594 1.00 93.88 117 LYS A CA 1
ATOM 959 C C . LYS A 1 117 ? 1.626 5.058 -22.668 1.00 93.88 117 LYS A C 1
ATOM 961 O O . LYS A 1 117 ? 1.202 4.718 -23.766 1.00 93.88 117 LYS A O 1
ATOM 966 N N . GLY A 1 118 ? 1.145 4.604 -21.510 1.00 92.00 118 GLY A N 1
ATOM 967 C CA . GLY A 1 118 ? 0.043 3.640 -21.393 1.00 92.00 118 GLY A CA 1
ATOM 968 C C . GLY A 1 118 ? 0.458 2.166 -21.390 1.00 92.00 118 GLY A C 1
ATOM 969 O O . GLY A 1 118 ? -0.401 1.320 -21.203 1.00 92.00 118 GLY A O 1
ATOM 970 N N . VAL A 1 119 ? 1.746 1.858 -21.566 1.00 95.56 119 VAL A N 1
ATOM 971 C CA . VAL A 1 119 ? 2.275 0.488 -21.472 1.00 95.56 119 VAL A CA 1
ATOM 972 C C . VAL A 1 119 ? 2.768 0.265 -20.045 1.00 95.56 119 VAL A C 1
ATOM 974 O O . VAL A 1 119 ? 3.800 0.824 -19.677 1.00 95.56 119 VAL A O 1
ATOM 977 N N . LEU A 1 120 ? 2.008 -0.477 -19.236 1.00 96.56 120 LEU A N 1
ATOM 978 C CA . LEU A 1 120 ? 2.254 -0.655 -17.795 1.00 96.56 120 LEU A CA 1
ATOM 979 C C . LEU A 1 120 ? 2.871 -2.012 -17.438 1.00 96.56 120 LEU A C 1
ATOM 981 O O . LEU A 1 120 ? 3.461 -2.161 -16.374 1.00 96.56 120 LEU A O 1
ATOM 985 N N . ASP A 1 121 ? 2.789 -2.980 -18.341 1.00 97.38 121 ASP A N 1
ATOM 986 C CA . ASP A 1 121 ? 3.347 -4.324 -18.187 1.00 97.38 121 ASP A CA 1
ATOM 987 C C . ASP A 1 121 ? 4.881 -4.359 -18.264 1.00 97.38 121 ASP A C 1
ATOM 989 O O . ASP A 1 121 ? 5.503 -5.344 -17.869 1.00 97.38 121 ASP A O 1
ATOM 993 N N . THR A 1 122 ? 5.498 -3.286 -18.768 1.00 98.06 122 THR A N 1
ATOM 994 C CA . THR A 1 122 ? 6.944 -3.200 -18.985 1.00 98.06 122 THR A CA 1
ATOM 995 C C . THR A 1 122 ? 7.552 -1.950 -18.344 1.00 98.06 122 THR A C 1
ATOM 997 O O . THR A 1 122 ? 7.104 -0.821 -18.578 1.00 98.06 122 THR A O 1
ATOM 1000 N N . ILE A 1 123 ? 8.649 -2.142 -17.607 1.00 98.31 123 ILE A N 1
ATOM 1001 C CA . ILE A 1 123 ? 9.487 -1.081 -17.037 1.00 98.31 123 ILE A CA 1
ATOM 1002 C C . ILE A 1 123 ? 10.919 -1.224 -17.559 1.00 98.31 123 ILE A C 1
ATOM 1004 O O . ILE A 1 123 ? 11.577 -2.245 -17.376 1.00 98.31 123 ILE A O 1
ATOM 1008 N N . ILE A 1 124 ? 11.432 -0.154 -18.161 1.00 98.12 124 ILE A N 1
ATOM 1009 C CA . ILE A 1 124 ? 12.844 -0.019 -18.519 1.00 98.12 124 ILE A CA 1
ATOM 1010 C C . ILE A 1 124 ? 13.573 0.522 -17.290 1.00 98.12 124 ILE A C 1
ATOM 1012 O O . ILE A 1 124 ? 13.359 1.675 -16.897 1.00 98.12 124 ILE A O 1
ATOM 1016 N N . TYR A 1 125 ? 14.417 -0.314 -16.685 1.00 98.12 125 TYR A N 1
ATOM 1017 C CA . TYR A 1 125 ? 15.201 0.042 -15.503 1.00 98.12 125 TYR A CA 1
ATOM 1018 C C . TYR A 1 125 ? 16.406 0.911 -15.893 1.00 98.12 125 TYR A C 1
ATOM 1020 O O . TYR A 1 125 ? 16.603 2.004 -15.354 1.00 98.12 125 TYR A O 1
ATOM 1028 N N . ASN A 1 126 ? 17.166 0.457 -16.893 1.00 97.62 126 ASN A N 1
ATOM 1029 C CA . ASN A 1 126 ? 18.249 1.186 -17.556 1.00 97.62 126 ASN A CA 1
ATOM 1030 C C . ASN A 1 126 ? 18.494 0.601 -18.966 1.00 97.62 126 ASN A C 1
ATOM 1032 O O . ASN A 1 126 ? 17.662 -0.144 -19.477 1.00 97.62 126 ASN A O 1
ATOM 1036 N N . ASP A 1 127 ? 19.620 0.936 -19.602 1.00 96.69 127 ASP A N 1
ATOM 1037 C CA . ASP A 1 127 ? 19.952 0.444 -20.951 1.00 96.69 127 ASP A CA 1
ATOM 1038 C C . ASP A 1 127 ? 20.295 -1.059 -20.987 1.00 96.69 127 ASP A C 1
ATOM 1040 O O . ASP A 1 127 ? 20.349 -1.652 -22.063 1.00 96.69 127 ASP A O 1
ATOM 1044 N N . SER A 1 128 ? 20.525 -1.676 -19.822 1.00 97.31 128 SER A N 1
ATOM 1045 C CA . SER A 1 128 ? 20.939 -3.076 -19.689 1.00 97.31 128 SER A CA 1
ATOM 1046 C C . SER A 1 128 ? 19.832 -3.998 -19.165 1.00 97.31 128 SER A C 1
ATOM 1048 O O . SER A 1 128 ? 19.881 -5.196 -19.453 1.00 97.31 128 SER A O 1
ATOM 1050 N N . ILE A 1 129 ? 18.864 -3.460 -18.411 1.00 98.44 129 ILE A N 1
ATOM 1051 C CA . ILE A 1 129 ? 17.857 -4.211 -17.648 1.00 98.44 129 ILE A CA 1
ATOM 1052 C C . ILE A 1 129 ? 16.440 -3.745 -18.001 1.00 98.44 129 ILE A C 1
ATOM 1054 O O . ILE A 1 129 ? 16.120 -2.553 -17.933 1.00 98.44 129 ILE A O 1
ATOM 1058 N N . THR A 1 130 ? 15.565 -4.699 -18.323 1.00 98.25 130 THR A N 1
ATOM 1059 C CA . THR A 1 130 ? 14.131 -4.474 -18.571 1.00 98.25 130 THR A CA 1
ATOM 1060 C C . THR A 1 130 ? 13.292 -5.491 -17.802 1.00 98.25 130 THR A C 1
ATOM 1062 O O . THR A 1 130 ? 13.613 -6.674 -17.789 1.00 98.25 130 THR A O 1
ATOM 1065 N N . ILE A 1 131 ? 12.209 -5.031 -17.176 1.00 98.38 131 ILE A N 1
ATOM 1066 C CA . ILE A 1 131 ? 11.250 -5.862 -16.438 1.00 98.38 131 ILE A CA 1
ATOM 1067 C C . ILE A 1 131 ? 9.964 -5.938 -17.262 1.00 98.38 131 ILE A C 1
ATOM 1069 O O . ILE A 1 131 ? 9.467 -4.895 -17.693 1.00 98.38 131 ILE A O 1
ATOM 1073 N N . LYS A 1 132 ? 9.440 -7.142 -17.488 1.00 98.06 132 LYS A N 1
ATOM 1074 C CA . LYS A 1 132 ? 8.275 -7.419 -18.344 1.00 98.06 132 LYS A CA 1
ATOM 1075 C C . LYS A 1 132 ? 7.203 -8.214 -17.604 1.00 98.06 132 LYS A C 1
ATOM 1077 O O . LYS A 1 132 ? 7.465 -8.779 -16.542 1.00 98.06 132 LYS A O 1
ATOM 1082 N N . ASN A 1 133 ? 6.016 -8.286 -18.209 1.00 97.69 133 ASN A N 1
ATOM 1083 C CA . ASN A 1 133 ? 4.856 -9.043 -17.731 1.00 97.69 133 ASN A CA 1
ATOM 1084 C C . ASN A 1 133 ? 4.387 -8.626 -16.325 1.00 97.69 133 ASN A C 1
ATOM 1086 O O . ASN A 1 133 ? 3.864 -9.433 -15.557 1.00 97.69 133 ASN A O 1
ATOM 1090 N N . ILE A 1 134 ? 4.561 -7.348 -15.977 1.00 98.00 134 ILE A N 1
ATOM 1091 C CA . ILE A 1 134 ? 4.051 -6.796 -14.723 1.00 98.00 134 ILE A CA 1
ATOM 1092 C C . ILE A 1 134 ? 2.517 -6.761 -14.802 1.00 98.00 134 ILE A C 1
ATOM 1094 O O . ILE A 1 134 ? 1.963 -6.199 -15.748 1.00 98.00 134 ILE A O 1
ATOM 1098 N N . PRO A 1 135 ? 1.789 -7.337 -13.832 1.00 97.25 135 PRO A N 1
ATOM 1099 C CA . PRO A 1 135 ? 0.335 -7.337 -13.878 1.00 97.25 135 PRO A CA 1
ATOM 1100 C C . PRO A 1 135 ? -0.211 -5.913 -13.702 1.00 97.25 135 PRO A C 1
ATOM 1102 O O . PRO A 1 135 ? 0.034 -5.281 -12.677 1.00 97.25 135 PRO A O 1
ATOM 1105 N N . GLU A 1 136 ? -1.019 -5.425 -14.650 1.00 95.62 136 GLU A N 1
ATOM 1106 C CA . GLU A 1 136 ? -1.542 -4.044 -14.628 1.00 95.62 136 GLU A CA 1
ATOM 1107 C C . GLU A 1 136 ? -2.321 -3.708 -13.347 1.00 95.62 136 GLU A C 1
ATOM 1109 O O . GLU A 1 136 ? -2.237 -2.592 -12.841 1.00 95.62 136 GLU A O 1
ATOM 1114 N N . ARG A 1 137 ? -3.000 -4.694 -12.745 1.00 95.62 137 ARG A N 1
ATOM 1115 C CA . ARG A 1 137 ? -3.695 -4.531 -11.454 1.00 95.62 137 ARG A CA 1
ATOM 1116 C C . ARG A 1 137 ? -2.782 -4.082 -10.304 1.00 95.62 137 ARG A C 1
ATOM 1118 O O . ARG A 1 137 ? -3.282 -3.623 -9.284 1.00 95.62 137 ARG A O 1
ATOM 1125 N N . ALA A 1 138 ? -1.460 -4.244 -10.419 1.00 95.44 138 ALA A N 1
ATOM 1126 C CA . ALA A 1 138 ? -0.516 -3.752 -9.414 1.00 95.44 138 ALA A CA 1
ATOM 1127 C C . ALA A 1 138 ? -0.590 -2.222 -9.275 1.00 95.44 138 ALA A C 1
ATOM 1129 O O . ALA A 1 138 ? -0.397 -1.695 -8.182 1.00 95.44 138 ALA A O 1
ATOM 1130 N N . TYR A 1 139 ? -0.950 -1.522 -10.355 1.00 95.12 139 TYR A N 1
ATOM 1131 C CA . TYR A 1 139 ? -1.117 -0.070 -10.377 1.00 95.12 139 TYR A CA 1
ATOM 1132 C C . TYR A 1 139 ? -2.412 0.406 -9.694 1.00 95.12 139 TYR A C 1
ATOM 1134 O O . TYR A 1 139 ? -2.534 1.592 -9.398 1.00 95.12 139 TYR A O 1
ATOM 1142 N N . ASP A 1 140 ? -3.352 -0.495 -9.376 1.00 94.38 140 ASP A N 1
ATOM 1143 C CA . ASP A 1 140 ? -4.567 -0.155 -8.616 1.00 94.38 140 ASP A CA 1
ATOM 1144 C C . ASP A 1 140 ? -4.263 0.173 -7.145 1.00 94.38 140 ASP A C 1
ATOM 1146 O O . ASP A 1 140 ? -5.097 0.750 -6.435 1.00 94.38 140 ASP A O 1
ATOM 1150 N N . TYR A 1 141 ? -3.089 -0.228 -6.649 1.00 93.88 141 TYR A N 1
ATOM 1151 C CA . TYR A 1 141 ? -2.636 0.137 -5.316 1.00 93.88 141 TYR A CA 1
ATOM 1152 C C . TYR A 1 141 ? -2.030 1.543 -5.333 1.00 93.88 141 TYR A C 1
ATOM 1154 O O . TYR A 1 141 ? -0.877 1.747 -5.702 1.00 93.88 141 TYR A O 1
ATOM 1162 N N . VAL A 1 142 ? -2.834 2.521 -4.912 1.00 92.25 142 VAL A N 1
ATOM 1163 C CA . VAL A 1 142 ? -2.459 3.938 -4.888 1.00 92.25 142 VAL A CA 1
ATOM 1164 C C . VAL A 1 142 ? -2.277 4.422 -3.453 1.00 92.25 142 VAL A C 1
ATOM 1166 O O . VAL A 1 142 ? -3.141 4.225 -2.592 1.00 92.25 142 VAL A O 1
ATOM 1169 N N . VAL A 1 143 ? -1.170 5.123 -3.215 1.00 88.44 143 VAL A N 1
ATOM 1170 C CA . VAL A 1 143 ? -0.895 5.869 -1.984 1.00 88.44 143 VAL A CA 1
ATOM 1171 C C . VAL A 1 143 ? -0.754 7.346 -2.350 1.00 88.44 143 VAL A C 1
ATOM 1173 O O . VAL A 1 143 ? -0.029 7.685 -3.280 1.00 88.44 143 VAL A O 1
ATOM 1176 N N . ASN A 1 144 ? -1.437 8.218 -1.605 1.00 85.12 144 ASN A N 1
ATOM 1177 C CA . ASN A 1 144 ? -1.607 9.656 -1.865 1.00 85.12 144 ASN A CA 1
ATOM 1178 C C . ASN A 1 144 ? -2.510 9.994 -3.063 1.00 85.12 144 ASN A C 1
ATOM 1180 O O . ASN A 1 144 ? -3.668 10.347 -2.839 1.00 85.12 144 ASN A O 1
ATOM 1184 N N . GLY A 1 145 ? -2.007 9.915 -4.296 1.00 60.56 145 GLY A N 1
ATOM 1185 C CA . GLY A 1 145 ? -2.728 10.360 -5.494 1.00 60.56 145 GLY A CA 1
ATOM 1186 C C . GLY A 1 145 ? -1.830 10.524 -6.704 1.00 60.56 145 GLY A C 1
ATOM 1187 O O . GLY A 1 145 ? -0.784 11.196 -6.558 1.00 60.56 145 GLY A O 1
#

Organism: NCBI:txid1117379